Protein AF-A0A374VF10-F1 (afdb_monomer_lite)

Foldseek 3Di:
DKDALVVLCLLLQHDSVVSVVCCVVVLFDWDQDPPPVDRTIIGDPVSSVVSCVVVVHDPNDPDPPRDNPPDPDPDD

Structure (mmCIF, N/CA/C/O backbone):
data_AF-A0A374VF10-F1
#
_entry.id   AF-A0A374VF10-F1
#
loop_
_atom_site.group_PDB
_atom_site.id
_atom_site.type_symbol
_atom_site.label_atom_id
_atom_site.label_alt_id
_atom_site.label_comp_id
_atom_site.label_asym_id
_atom_site.label_entity_id
_atom_site.label_seq_id
_atom_site.pdbx_PDB_ins_code
_atom_site.Cartn_x
_atom_site.Cartn_y
_atom_site.Cartn_z
_atom_site.occupancy
_atom_site.B_iso_or_equiv
_atom_site.auth_seq_id
_atom_site.auth_comp_id
_atom_site.auth_asym_id
_atom_site.auth_atom_id
_atom_site.pdbx_PDB_model_num
ATOM 1 N N . MET A 1 1 ? 0.257 9.888 1.105 1.00 85.31 1 MET A N 1
ATOM 2 C CA . MET A 1 1 ? -1.199 10.162 0.963 1.00 85.31 1 MET A CA 1
ATOM 3 C C . MET A 1 1 ? -1.974 8.895 1.284 1.00 85.31 1 MET A C 1
ATOM 5 O O . MET A 1 1 ? -1.662 7.856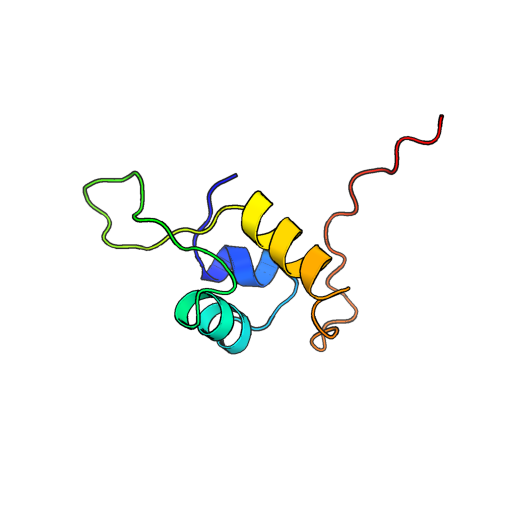 0.719 1.00 85.31 1 MET A O 1
ATOM 9 N N . TRP A 1 2 ? -2.971 8.977 2.166 1.00 88.50 2 TRP A N 1
ATOM 10 C CA . TRP A 1 2 ? -3.784 7.830 2.588 1.00 88.50 2 TRP A CA 1
ATOM 11 C C . TRP A 1 2 ? -4.914 7.534 1.599 1.00 88.50 2 TRP A C 1
ATOM 13 O O . TRP A 1 2 ? -5.566 8.457 1.103 1.00 88.50 2 TRP A O 1
ATOM 23 N N . MET A 1 3 ? -5.171 6.257 1.316 1.00 90.12 3 MET A N 1
ATOM 24 C CA . MET A 1 3 ? -6.256 5.849 0.423 1.00 90.12 3 MET A CA 1
ATOM 25 C C . MET A 1 3 ? -6.826 4.473 0.768 1.00 90.12 3 MET A C 1
ATOM 27 O O . MET A 1 3 ? -6.178 3.658 1.411 1.00 90.12 3 MET A O 1
ATOM 31 N N . SER A 1 4 ? -8.055 4.190 0.334 1.00 89.50 4 SER A N 1
ATOM 32 C CA . SER A 1 4 ? -8.643 2.853 0.477 1.00 89.50 4 SER A CA 1
ATOM 33 C C . SER A 1 4 ? -7.879 1.822 -0.353 1.00 89.50 4 SER A C 1
ATOM 35 O O . SER A 1 4 ? -7.379 2.155 -1.426 1.00 89.50 4 SER A O 1
ATOM 37 N N . ILE A 1 5 ? -7.892 0.557 0.073 1.00 88.19 5 ILE A N 1
ATOM 38 C CA . ILE A 1 5 ? -7.236 -0.560 -0.637 1.00 88.19 5 ILE A CA 1
ATOM 39 C C . ILE A 1 5 ? -7.625 -0.602 -2.126 1.00 88.19 5 ILE A C 1
ATOM 41 O O . ILE A 1 5 ? -6.758 -0.679 -2.988 1.00 88.19 5 ILE A O 1
ATOM 45 N N . ALA A 1 6 ? -8.912 -0.439 -2.451 1.00 86.69 6 ALA A N 1
ATOM 46 C CA . ALA A 1 6 ? -9.386 -0.429 -3.840 1.00 86.69 6 ALA A CA 1
ATOM 47 C C . ALA A 1 6 ? -8.814 0.733 -4.679 1.00 86.69 6 ALA A C 1
ATOM 49 O O . ALA A 1 6 ? -8.587 0.587 -5.879 1.00 86.69 6 ALA A O 1
ATOM 50 N N . LYS A 1 7 ? -8.573 1.895 -4.057 1.00 88.38 7 LYS A N 1
ATOM 51 C CA . LYS A 1 7 ? -7.924 3.038 -4.713 1.00 88.38 7 LYS A CA 1
ATOM 52 C C . LYS A 1 7 ? -6.411 2.817 -4.822 1.00 88.38 7 LYS A C 1
ATOM 54 O O . LYS A 1 7 ? -5.838 3.170 -5.846 1.00 88.38 7 LYS A O 1
ATOM 59 N N . GLY A 1 8 ? -5.806 2.170 -3.823 1.00 87.75 8 GLY A N 1
ATOM 60 C CA . GLY A 1 8 ? -4.409 1.732 -3.836 1.00 87.75 8 GLY A CA 1
ATOM 61 C C . GLY A 1 8 ? -4.101 0.763 -4.976 1.00 87.75 8 GLY A C 1
ATOM 62 O O . GLY A 1 8 ? -3.103 0.944 -5.661 1.00 87.75 8 GLY A O 1
ATOM 63 N N . ALA A 1 9 ? -5.003 -0.180 -5.259 1.00 86.56 9 ALA A N 1
ATOM 64 C CA . ALA A 1 9 ? -4.882 -1.096 -6.394 1.00 86.56 9 ALA A CA 1
ATOM 65 C C . ALA A 1 9 ? -4.800 -0.346 -7.736 1.00 86.56 9 ALA A C 1
ATOM 67 O O . ALA A 1 9 ? -3.891 -0.580 -8.529 1.00 86.56 9 ALA A O 1
ATOM 68 N N . ARG A 1 10 ? -5.685 0.639 -7.946 1.00 85.25 10 ARG A N 1
ATOM 69 C CA . ARG A 1 10 ? -5.653 1.504 -9.140 1.00 85.25 10 ARG A CA 1
ATOM 70 C C . ARG A 1 10 ? -4.384 2.351 -9.207 1.00 85.25 10 ARG A C 1
ATOM 72 O O . ARG A 1 10 ? -3.820 2.506 -10.279 1.00 85.25 10 ARG A O 1
ATOM 79 N N . TYR A 1 11 ? -3.934 2.881 -8.070 1.00 85.38 11 TYR A N 1
ATOM 80 C CA . TYR A 1 11 ? -2.699 3.663 -7.984 1.00 85.38 11 TYR A CA 1
ATOM 81 C C . TYR A 1 11 ? -1.460 2.828 -8.336 1.00 85.38 11 TYR A C 1
ATOM 83 O O . TYR A 1 11 ? -0.578 3.301 -9.045 1.00 85.38 11 TYR A O 1
ATOM 91 N N . ALA A 1 12 ? -1.425 1.574 -7.884 1.00 81.31 12 ALA A N 1
ATOM 92 C CA . ALA A 1 12 ? -0.359 0.620 -8.170 1.00 81.31 12 ALA A CA 1
ATOM 93 C C . ALA A 1 12 ? -0.472 -0.043 -9.553 1.00 81.31 12 ALA A C 1
ATOM 95 O O . ALA A 1 12 ? 0.335 -0.921 -9.850 1.00 81.31 12 ALA A O 1
ATOM 96 N N . CYS A 1 13 ? -1.478 0.316 -10.364 1.00 80.62 13 CYS A N 1
ATOM 97 C CA . CYS A 1 13 ? -1.791 -0.354 -11.629 1.00 80.62 13 CYS A CA 1
ATOM 98 C C . CYS A 1 13 ? -1.883 -1.883 -11.479 1.00 80.62 13 CYS A C 1
ATOM 100 O O . CYS A 1 13 ? -1.315 -2.649 -12.252 1.00 80.62 13 CYS A O 1
ATOM 102 N N . CYS A 1 14 ? -2.572 -2.319 -10.425 1.00 76.75 14 CYS A N 1
ATOM 103 C CA . CYS A 1 14 ? -2.643 -3.702 -9.985 1.00 76.75 14 CYS A CA 1
ATOM 104 C C . CYS A 1 14 ? -4.107 -4.132 -9.835 1.00 76.75 14 CYS A C 1
ATOM 106 O O . CYS A 1 14 ? -4.942 -3.367 -9.343 1.00 76.75 14 CYS A O 1
ATOM 108 N N . ASP A 1 15 ? -4.426 -5.367 -10.222 1.00 82.81 15 ASP A N 1
ATOM 109 C CA . ASP A 1 15 ? -5.737 -5.959 -9.972 1.00 82.81 15 ASP A CA 1
ATOM 110 C C . ASP A 1 15 ? -6.083 -5.928 -8.483 1.00 82.81 15 ASP A C 1
ATOM 112 O O . ASP A 1 15 ? -5.260 -6.234 -7.619 1.00 82.81 15 ASP A O 1
ATOM 116 N N . ASN A 1 16 ? -7.340 -5.612 -8.169 1.00 84.06 16 ASN A N 1
ATOM 117 C CA . ASN A 1 16 ? -7.790 -5.465 -6.783 1.00 84.06 16 ASN A CA 1
ATOM 118 C C . ASN A 1 16 ? -7.604 -6.762 -5.972 1.00 84.06 16 ASN A C 1
ATOM 120 O O . ASN A 1 16 ? -7.292 -6.709 -4.786 1.00 84.06 16 ASN A O 1
ATOM 124 N N . VAL A 1 17 ? -7.741 -7.929 -6.612 1.00 85.69 17 VAL A N 1
ATOM 125 C CA . VAL A 1 17 ? -7.509 -9.235 -5.974 1.00 85.69 17 VAL A CA 1
ATOM 126 C C . VAL A 1 17 ? -6.038 -9.392 -5.585 1.00 85.69 17 VAL A C 1
ATOM 128 O O . VAL A 1 17 ? -5.735 -9.659 -4.422 1.00 85.69 17 VAL A O 1
ATOM 131 N N . THR A 1 18 ? -5.125 -9.160 -6.529 1.00 83.81 18 THR A N 1
ATOM 132 C CA . THR A 1 18 ? -3.679 -9.287 -6.316 1.00 83.81 18 THR A CA 1
ATOM 133 C C . THR A 1 18 ? -3.172 -8.251 -5.315 1.00 83.81 18 THR A C 1
ATOM 135 O O . THR A 1 18 ? -2.444 -8.594 -4.385 1.00 83.81 18 THR A O 1
ATOM 138 N N . PHE A 1 19 ? -3.606 -6.996 -5.440 1.00 87.00 19 PHE A N 1
ATOM 139 C CA . PHE A 1 19 ? -3.251 -5.926 -4.509 1.00 87.00 19 PHE A CA 1
ATOM 140 C C . PHE A 1 19 ? -3.739 -6.233 -3.089 1.00 87.00 19 PHE A C 1
ATOM 142 O O . PHE A 1 19 ? -2.991 -6.102 -2.120 1.00 87.00 19 PHE A O 1
ATOM 149 N N . ARG A 1 20 ? -4.979 -6.714 -2.950 1.00 87.38 20 ARG A N 1
ATOM 150 C CA . ARG A 1 20 ? -5.523 -7.117 -1.650 1.00 87.38 20 ARG A CA 1
ATOM 151 C C . ARG A 1 20 ? -4.768 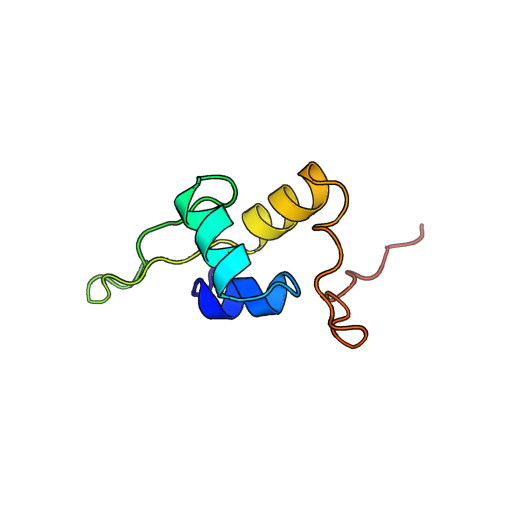-8.308 -1.062 1.00 87.38 20 ARG A C 1
ATOM 153 O O . ARG A 1 20 ? -4.551 -8.322 0.145 1.00 87.38 20 ARG A O 1
ATOM 160 N N . ALA A 1 21 ? -4.325 -9.264 -1.878 1.00 88.06 21 ALA A N 1
ATOM 161 C CA . ALA A 1 21 ? -3.468 -10.353 -1.413 1.00 88.06 21 ALA A CA 1
ATOM 162 C C . ALA A 1 21 ? -2.127 -9.829 -0.871 1.00 88.06 21 ALA A C 1
ATOM 164 O O . ALA A 1 21 ? -1.719 -10.250 0.205 1.00 88.06 21 ALA A O 1
ATOM 165 N N . MET A 1 22 ? -1.488 -8.859 -1.538 1.00 87.25 22 MET A N 1
ATOM 166 C CA . MET A 1 22 ? -0.256 -8.225 -1.034 1.00 87.25 22 MET A CA 1
ATOM 167 C C . MET A 1 22 ? -0.469 -7.538 0.315 1.00 87.25 22 MET A C 1
ATOM 169 O O . MET A 1 22 ? 0.362 -7.658 1.213 1.00 87.25 22 MET A O 1
ATOM 173 N N . VAL A 1 23 ? -1.595 -6.843 0.463 1.00 88.31 23 VAL A N 1
ATOM 174 C CA . VAL A 1 23 ? -1.975 -6.191 1.718 1.00 88.31 23 VAL A CA 1
ATOM 175 C C . VAL A 1 23 ? -2.209 -7.222 2.830 1.00 88.31 23 VAL A C 1
ATOM 177 O O . VAL A 1 23 ? -1.689 -7.077 3.933 1.00 88.31 23 VAL A O 1
ATOM 180 N N . MET A 1 24 ? -2.940 -8.301 2.540 1.00 87.88 24 MET A N 1
ATOM 181 C CA . MET A 1 24 ? -3.208 -9.379 3.504 1.00 87.88 24 MET A CA 1
ATOM 182 C C . MET A 1 24 ? -1.947 -10.170 3.878 1.00 87.88 24 MET A C 1
ATOM 184 O O . MET A 1 24 ? -1.835 -10.627 5.010 1.00 87.88 24 MET A O 1
ATOM 188 N N . GLN A 1 25 ? -0.999 -10.316 2.950 1.00 85.88 25 GLN A N 1
ATOM 189 C CA . GLN A 1 25 ? 0.305 -10.950 3.178 1.00 85.88 25 GLN A CA 1
ATOM 190 C C . GLN A 1 25 ? 1.301 -10.033 3.909 1.00 85.88 25 GLN A C 1
ATOM 192 O O . GLN A 1 25 ? 2.408 -10.468 4.212 1.00 85.88 25 GLN A O 1
ATOM 197 N N . GLY A 1 26 ? 0.941 -8.772 4.176 1.00 87.31 26 GLY A N 1
ATOM 198 C CA . GLY A 1 26 ? 1.810 -7.807 4.855 1.00 87.31 26 GLY A CA 1
ATOM 199 C C . GLY A 1 26 ? 2.908 -7.206 3.973 1.00 87.31 26 GLY A C 1
ATOM 200 O O . GLY A 1 26 ? 3.778 -6.511 4.484 1.00 87.31 26 GLY A O 1
ATOM 201 N N . VAL A 1 27 ? 2.868 -7.433 2.656 1.00 87.19 27 VAL A N 1
ATOM 202 C CA . VAL A 1 27 ? 3.798 -6.809 1.697 1.00 87.19 27 VAL A CA 1
ATOM 203 C C . VAL A 1 27 ? 3.540 -5.306 1.598 1.00 87.19 27 VAL A C 1
ATOM 205 O O . VAL A 1 27 ? 4.479 -4.524 1.486 1.00 87.19 27 VAL A O 1
ATOM 208 N N . ILE A 1 28 ? 2.266 -4.905 1.632 1.00 89.31 28 ILE A N 1
ATOM 209 C CA . ILE A 1 28 ? 1.854 -3.502 1.726 1.00 89.31 28 ILE A CA 1
ATOM 210 C C . ILE A 1 28 ? 1.170 -3.326 3.084 1.00 89.31 28 ILE A C 1
ATOM 212 O O . ILE A 1 28 ? 0.104 -3.914 3.290 1.00 89.31 28 ILE A O 1
ATOM 216 N N . PRO A 1 29 ? 1.743 -2.549 4.017 1.00 89.88 29 PRO A N 1
ATOM 217 C CA . PRO A 1 29 ? 1.118 -2.305 5.306 1.00 89.88 29 PRO A CA 1
ATOM 218 C C . PRO A 1 29 ? -0.236 -1.602 5.147 1.00 89.88 29 PRO A C 1
ATOM 220 O O . PRO A 1 29 ? -0.428 -0.707 4.316 1.00 89.88 29 PRO A O 1
ATOM 223 N N . ARG A 1 30 ? -1.193 -2.041 5.967 1.00 90.69 30 ARG A N 1
ATOM 224 C CA . ARG A 1 30 ? -2.537 -1.471 6.083 1.00 90.69 30 ARG A CA 1
ATOM 225 C C . ARG A 1 30 ? -2.732 -0.883 7.464 1.00 90.69 30 ARG A C 1
ATOM 227 O O . ARG A 1 30 ? -2.220 -1.405 8.451 1.00 90.69 30 ARG A O 1
ATOM 234 N N . TYR A 1 31 ? -3.520 0.173 7.512 1.00 91.38 31 TYR A N 1
ATOM 235 C CA . TYR A 1 31 ? -3.753 0.960 8.706 1.00 91.38 31 TYR A CA 1
ATOM 236 C C . TYR A 1 31 ? -5.254 1.129 8.919 1.00 91.38 31 TYR A C 1
ATOM 238 O O . TYR A 1 31 ? -6.009 1.192 7.941 1.00 91.38 31 TYR A O 1
ATOM 246 N N . PRO A 1 32 ? -5.717 1.213 10.174 1.00 88.75 32 PRO A N 1
ATOM 247 C CA . PRO A 1 32 ? -7.092 1.600 10.443 1.00 88.75 32 PRO A CA 1
ATOM 248 C C . PRO A 1 32 ? -7.352 3.001 9.876 1.00 88.75 32 PRO A C 1
ATOM 250 O O . PRO A 1 32 ? -6.472 3.865 9.873 1.00 88.75 32 PRO A O 1
ATOM 253 N N . SER A 1 33 ? -8.562 3.233 9.367 1.00 85.81 33 SER A N 1
ATOM 254 C CA . SER A 1 33 ? -8.957 4.574 8.946 1.00 85.81 33 SER A CA 1
ATOM 255 C C . SER A 1 33 ? -8.869 5.547 10.122 1.00 85.81 33 SER A C 1
ATOM 257 O O . SER A 1 33 ? -9.286 5.234 11.232 1.00 85.81 33 SER A O 1
ATOM 259 N N . LEU A 1 34 ? -8.402 6.768 9.852 1.00 82.88 34 LEU A N 1
ATOM 260 C CA . LEU A 1 34 ? -8.451 7.874 10.814 1.00 82.88 34 LEU A CA 1
ATOM 261 C C . LEU A 1 34 ? -9.886 8.321 11.129 1.00 82.88 34 LEU A C 1
ATOM 263 O O . LEU A 1 34 ? -10.094 9.111 12.043 1.00 82.88 34 LEU A O 1
ATOM 267 N N . ASN A 1 35 ? -10.876 7.847 10.366 1.00 83.62 35 ASN A N 1
ATOM 268 C CA . ASN A 1 35 ? -12.274 8.083 10.671 1.00 83.62 35 ASN A CA 1
ATOM 269 C C . ASN A 1 35 ? -12.752 7.052 11.715 1.00 83.62 35 ASN A C 1
ATOM 271 O O . ASN A 1 35 ? -12.887 5.877 11.363 1.00 83.62 35 ASN A O 1
ATOM 275 N N . PRO A 1 36 ? -13.062 7.467 12.959 1.00 74.88 36 PRO A N 1
ATOM 276 C CA . PRO A 1 36 ? -13.438 6.554 14.043 1.00 74.88 36 PRO A CA 1
ATOM 277 C C . PRO A 1 36 ? -14.735 5.779 13.766 1.00 74.88 36 PRO A C 1
ATOM 279 O O . PRO A 1 36 ? -14.948 4.714 14.335 1.00 74.88 36 PRO A O 1
ATOM 282 N N . ASN A 1 37 ? -15.569 6.263 12.841 1.00 84.25 37 ASN A N 1
ATOM 283 C CA . ASN A 1 37 ? -16.817 5.604 12.445 1.00 84.25 37 ASN A CA 1
ATOM 284 C C . ASN A 1 37 ? -16.635 4.617 11.278 1.00 84.25 37 ASN A C 1
ATOM 286 O O . ASN A 1 37 ? -17.615 4.133 10.714 1.00 84.25 37 ASN A O 1
ATOM 290 N N . SER A 1 38 ? -15.398 4.352 10.854 1.00 77.62 38 SER A N 1
ATOM 291 C CA . SER A 1 38 ? -15.108 3.538 9.679 1.00 77.62 38 SER A CA 1
ATOM 292 C C . SER A 1 38 ? -14.089 2.456 10.003 1.00 77.62 38 SER A C 1
ATOM 294 O O . SER A 1 38 ? -12.889 2.705 10.030 1.00 77.62 38 SER A O 1
ATOM 296 N N . SER A 1 39 ? -14.551 1.210 10.079 1.00 79.75 39 SER A N 1
ATOM 297 C CA . SER A 1 39 ? -13.689 0.021 10.179 1.00 79.75 39 SER A CA 1
ATOM 298 C C . SER A 1 39 ? -12.928 -0.299 8.883 1.00 79.75 39 SER A C 1
ATOM 300 O O . SER A 1 39 ? -12.366 -1.382 8.743 1.00 79.75 39 SER A O 1
ATOM 302 N N . ARG A 1 40 ? -12.939 0.601 7.890 1.00 83.56 40 ARG A N 1
ATOM 303 C CA . ARG A 1 40 ? -12.176 0.411 6.654 1.00 83.56 40 ARG A CA 1
ATOM 304 C C . ARG A 1 40 ? -10.687 0.540 6.917 1.00 83.56 40 ARG A C 1
ATOM 306 O O . ARG A 1 40 ? -10.230 1.468 7.575 1.00 83.56 40 ARG A O 1
ATOM 313 N N . GLU A 1 41 ? -9.943 -0.342 6.278 1.00 89.06 41 GLU A N 1
ATOM 314 C CA . GLU A 1 41 ? -8.495 -0.274 6.232 1.00 89.06 41 GLU A CA 1
ATOM 315 C C . GLU A 1 41 ? -8.043 0.604 5.061 1.00 89.06 41 GLU A C 1
ATOM 317 O O . GLU A 1 41 ? -8.634 0.612 3.969 1.00 89.06 41 GLU A O 1
ATOM 322 N N . VAL A 1 42 ? -6.987 1.368 5.305 1.00 91.25 42 VAL A N 1
ATOM 323 C CA . VAL A 1 42 ? -6.357 2.274 4.349 1.00 91.25 42 VAL A CA 1
ATOM 324 C C . VAL A 1 42 ? -4.886 1.917 4.180 1.00 91.25 42 VAL A C 1
ATOM 326 O O . VAL A 1 42 ? -4.273 1.287 5.034 1.00 91.25 42 VAL A O 1
ATOM 329 N N . VAL A 1 43 ? -4.324 2.323 3.053 1.00 90.75 43 VAL A N 1
ATOM 330 C CA . VAL A 1 43 ? -2.923 2.127 2.677 1.00 90.75 43 VAL A CA 1
ATOM 331 C C . VAL A 1 43 ? -2.299 3.486 2.369 1.00 90.75 43 VAL A C 1
ATOM 333 O O . VAL A 1 43 ? -2.998 4.402 1.910 1.00 90.75 43 VAL A O 1
ATOM 336 N N . SER A 1 44 ? -1.000 3.639 2.626 1.00 91.19 44 SER A N 1
ATOM 337 C CA . SER A 1 44 ? -0.265 4.846 2.243 1.00 91.19 44 SER A CA 1
ATOM 338 C C . SER A 1 44 ? 0.302 4.706 0.835 1.00 91.19 44 SER A C 1
ATOM 340 O O . SER A 1 44 ? 0.824 3.660 0.457 1.00 91.19 44 SER A O 1
ATOM 342 N N . SER A 1 45 ? 0.258 5.789 0.060 1.00 88.00 45 SER A N 1
ATOM 343 C CA . SER A 1 45 ? 0.948 5.871 -1.231 1.00 88.00 45 SER A CA 1
ATOM 344 C C . SER A 1 45 ? 2.443 5.562 -1.122 1.00 88.00 45 SER A C 1
ATOM 346 O O . SER A 1 45 ? 2.995 4.963 -2.031 1.00 88.00 45 SER A O 1
ATOM 348 N N . GLU A 1 46 ? 3.092 5.954 -0.021 1.00 90.12 46 GLU A N 1
ATOM 349 C CA . GLU A 1 46 ? 4.535 5.757 0.179 1.00 90.12 46 GLU A CA 1
ATOM 350 C C . GL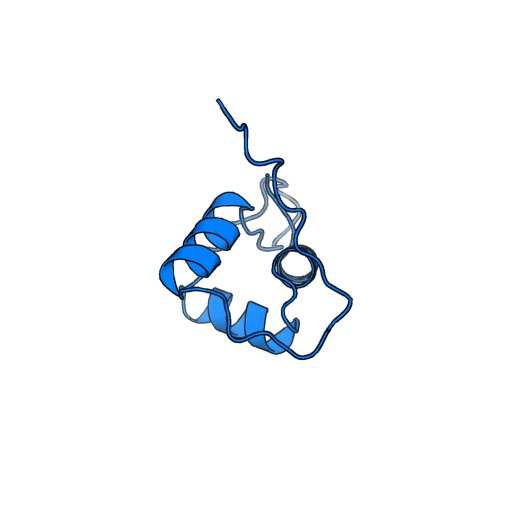U A 1 46 ? 4.897 4.283 0.342 1.00 90.12 46 GLU A C 1
ATOM 352 O O . GLU A 1 46 ? 5.868 3.828 -0.255 1.00 90.12 46 GLU A O 1
ATOM 357 N N . ASP A 1 47 ? 4.072 3.533 1.072 1.00 89.00 47 ASP A N 1
ATOM 358 C CA . ASP A 1 47 ? 4.220 2.088 1.239 1.00 89.00 47 ASP A CA 1
ATOM 359 C C . ASP A 1 47 ? 3.971 1.339 -0.069 1.00 89.00 47 ASP A C 1
ATOM 361 O O . ASP A 1 47 ? 4.668 0.378 -0.386 1.00 89.00 47 ASP A O 1
ATOM 365 N N . ILE A 1 48 ? 3.011 1.809 -0.871 1.00 87.88 48 ILE A N 1
ATOM 366 C CA . ILE A 1 48 ? 2.775 1.270 -2.212 1.00 87.88 48 ILE A CA 1
ATOM 367 C C . ILE A 1 48 ? 3.999 1.525 -3.103 1.00 87.88 48 ILE A C 1
ATOM 369 O O . ILE A 1 48 ? 4.498 0.597 -3.735 1.00 87.88 48 ILE A O 1
ATOM 373 N N . ASP A 1 49 ? 4.526 2.751 -3.123 1.00 85.44 49 ASP A N 1
ATOM 374 C CA . ASP A 1 49 ? 5.741 3.113 -3.866 1.00 85.44 49 ASP A CA 1
ATOM 375 C C . ASP A 1 49 ? 6.970 2.319 -3.396 1.00 85.44 49 ASP A C 1
ATOM 377 O O . ASP A 1 49 ? 7.823 1.937 -4.202 1.00 85.44 49 ASP A O 1
ATOM 381 N N . ALA A 1 50 ? 7.092 2.080 -2.089 1.00 84.38 50 ALA A N 1
ATOM 382 C CA . ALA A 1 50 ? 8.153 1.266 -1.509 1.00 84.38 50 ALA A CA 1
ATOM 383 C C . ALA A 1 50 ? 8.015 -0.201 -1.934 1.00 84.38 50 ALA A C 1
ATOM 385 O O . ALA A 1 50 ? 8.996 -0.790 -2.381 1.00 84.38 50 ALA A O 1
ATOM 386 N N . ALA A 1 51 ? 6.806 -0.765 -1.893 1.00 81.94 51 ALA A N 1
ATOM 387 C CA . ALA A 1 51 ? 6.536 -2.127 -2.345 1.00 81.94 51 ALA A CA 1
ATOM 388 C C . ALA A 1 51 ? 6.784 -2.301 -3.855 1.00 81.94 51 ALA A C 1
ATOM 390 O O . ALA A 1 51 ? 7.359 -3.310 -4.267 1.00 81.94 51 ALA A O 1
ATOM 391 N N . ILE A 1 52 ? 6.419 -1.310 -4.679 1.00 78.69 52 ILE A N 1
ATOM 392 C CA . ILE A 1 52 ? 6.696 -1.300 -6.126 1.00 78.69 52 ILE A CA 1
ATOM 393 C C . ILE A 1 52 ? 8.206 -1.268 -6.390 1.00 78.69 52 ILE A C 1
ATOM 395 O O . ILE A 1 52 ? 8.699 -2.025 -7.231 1.00 78.69 52 ILE A O 1
ATOM 399 N N . ARG A 1 53 ? 8.948 -0.420 -5.665 1.00 78.25 53 ARG A N 1
ATOM 400 C CA . ARG A 1 53 ? 10.410 -0.310 -5.789 1.00 78.25 53 ARG A CA 1
ATOM 401 C C . ARG A 1 53 ? 11.131 -1.563 -5.297 1.00 78.25 53 ARG A C 1
ATOM 403 O O . ARG A 1 53 ? 12.011 -2.053 -5.995 1.00 78.25 53 ARG A O 1
ATOM 410 N N . ALA A 1 54 ? 10.735 -2.104 -4.147 1.00 75.00 54 ALA A N 1
ATOM 411 C CA . ALA A 1 54 ? 11.337 -3.297 -3.552 1.00 75.00 54 ALA A CA 1
ATOM 412 C C . ALA A 1 54 ? 11.125 -4.554 -4.408 1.00 75.00 54 ALA A C 1
ATOM 414 O O . ALA A 1 54 ? 11.995 -5.417 -4.459 1.00 75.00 54 ALA A O 1
ATOM 415 N N . ARG A 1 55 ? 9.991 -4.646 -5.115 1.00 63.72 55 ARG A N 1
ATOM 416 C CA . ARG A 1 55 ? 9.713 -5.739 -6.059 1.00 63.72 55 ARG A CA 1
ATOM 417 C C . ARG A 1 55 ? 10.260 -5.513 -7.471 1.00 63.72 55 ARG A C 1
ATOM 419 O O . ARG A 1 55 ? 10.097 -6.394 -8.304 1.00 63.72 55 ARG A O 1
ATOM 426 N N . GLY A 1 56 ? 10.927 -4.386 -7.740 1.00 52.75 56 GLY A N 1
ATOM 427 C CA . GLY A 1 56 ? 11.584 -4.139 -9.027 1.00 52.75 56 GLY A CA 1
ATOM 428 C C . GLY A 1 56 ? 10.634 -3.825 -10.187 1.00 52.75 56 GLY A C 1
ATOM 429 O O . GLY A 1 56 ? 10.981 -4.107 -11.326 1.00 52.75 56 GLY A O 1
ATOM 430 N N . ALA A 1 57 ? 9.490 -3.187 -9.908 1.00 49.53 57 ALA A N 1
ATOM 431 C CA . ALA A 1 57 ? 8.259 -3.207 -10.706 1.00 49.53 57 ALA A CA 1
ATOM 432 C C . ALA A 1 57 ? 7.435 -4.458 -10.388 1.00 49.53 57 ALA A C 1
ATOM 434 O O . ALA A 1 57 ? 7.807 -5.580 -10.718 1.00 49.53 57 ALA A O 1
ATOM 435 N N . VAL A 1 58 ? 6.285 -4.243 -9.733 1.00 47.28 58 VAL A N 1
ATOM 436 C CA . VAL A 1 58 ? 5.177 -5.209 -9.700 1.00 47.28 58 VAL A CA 1
ATOM 437 C C . VAL A 1 58 ? 5.085 -5.802 -11.105 1.00 47.28 58 VAL A C 1
ATOM 439 O O . VAL A 1 58 ? 5.045 -4.994 -12.038 1.00 47.28 58 VAL A O 1
ATOM 442 N N . PRO A 1 59 ? 5.134 -7.140 -11.286 1.00 44.56 59 PRO A N 1
ATOM 443 C CA . PRO A 1 59 ? 5.060 -7.726 -12.619 1.00 44.56 59 PRO A CA 1
ATOM 444 C C . PRO A 1 59 ? 3.876 -7.064 -13.297 1.00 44.56 59 PRO A C 1
ATOM 446 O O . PRO A 1 59 ? 2.791 -7.084 -12.718 1.00 44.56 59 PRO A O 1
ATOM 449 N N . ALA A 1 60 ? 4.140 -6.356 -14.399 1.00 47.12 60 ALA A N 1
ATOM 450 C CA . ALA A 1 60 ? 3.167 -5.519 -15.073 1.00 47.12 60 ALA A CA 1
ATOM 451 C C . ALA A 1 60 ? 1.872 -6.323 -15.208 1.00 47.12 60 ALA A C 1
ATOM 453 O O . ALA A 1 60 ? 1.801 -7.268 -15.992 1.00 47.12 60 ALA A O 1
ATOM 454 N N . LEU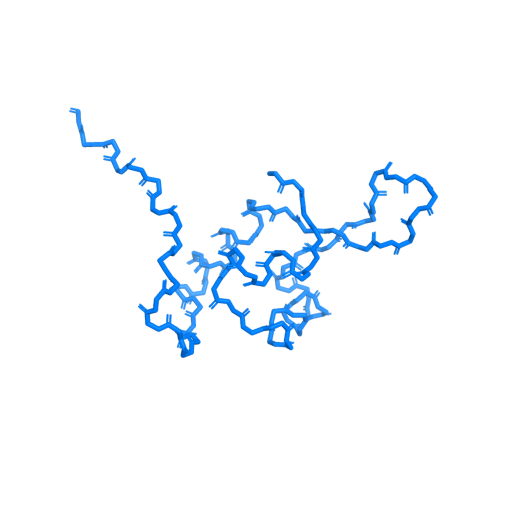 A 1 61 ? 0.885 -6.016 -14.367 1.00 44.22 61 LEU A N 1
ATOM 455 C CA . LEU A 1 61 ? -0.429 -6.610 -14.511 1.00 44.22 61 LEU A CA 1
ATOM 456 C C . LEU A 1 61 ? -1.040 -5.979 -15.766 1.00 44.22 61 LEU A C 1
ATOM 458 O O . LEU A 1 61 ? -0.742 -4.820 -16.072 1.00 44.22 61 LEU A O 1
ATOM 462 N N . PRO A 1 62 ? -1.796 -6.757 -16.551 1.00 42.03 62 PRO A N 1
ATOM 463 C CA . PRO A 1 62 ? -2.087 -6.496 -17.958 1.00 42.03 62 PRO A CA 1
ATOM 464 C C . PRO A 1 62 ? -3.010 -5.285 -18.136 1.00 42.03 62 PRO A C 1
ATOM 466 O O . PRO A 1 62 ? -4.213 -5.400 -18.345 1.00 42.03 62 PRO A O 1
ATOM 469 N N . SER A 1 63 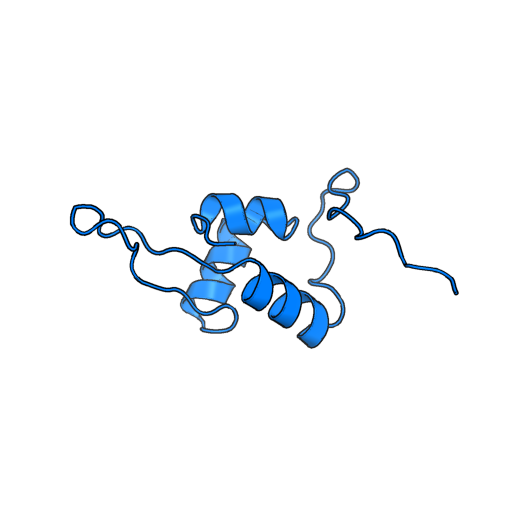? -2.455 -4.087 -18.042 1.00 43.88 63 SER A N 1
ATOM 470 C CA . SER A 1 63 ? -3.129 -2.844 -18.396 1.00 43.88 63 SER A CA 1
ATOM 471 C C . SER A 1 63 ? -2.102 -1.912 -19.031 1.00 43.88 63 SER A C 1
ATOM 473 O O . SER A 1 63 ? -1.484 -1.116 -18.324 1.00 43.88 63 SER A O 1
ATOM 475 N N . PRO A 1 64 ? -1.892 -2.018 -20.358 1.00 50.88 64 PRO A N 1
ATOM 476 C CA . PRO A 1 64 ? -0.942 -1.179 -21.096 1.00 50.88 64 PRO A CA 1
ATOM 477 C C . PRO A 1 64 ? -1.254 0.328 -21.021 1.00 50.88 64 PRO A C 1
ATOM 479 O O . PRO A 1 64 ? -0.390 1.137 -21.341 1.00 50.88 64 PRO A O 1
ATOM 482 N N . ASP A 1 65 ? -2.443 0.706 -20.542 1.00 51.97 65 ASP A N 1
ATOM 483 C CA . ASP A 1 65 ? -2.889 2.094 -20.359 1.00 51.97 65 ASP A CA 1
ATOM 484 C C . ASP A 1 65 ? -2.657 2.667 -18.951 1.00 51.97 65 ASP A C 1
ATOM 486 O O . ASP A 1 65 ? -2.859 3.859 -18.712 1.00 51.97 65 ASP A O 1
ATOM 490 N N . CYS A 1 66 ? -2.237 1.851 -17.980 1.00 51.69 66 CYS A N 1
ATOM 491 C CA . CYS A 1 66 ? -2.037 2.341 -16.623 1.00 51.69 66 CYS A CA 1
ATOM 492 C C . CYS A 1 66 ? -0.609 2.870 -16.477 1.00 51.69 66 CYS A C 1
ATOM 494 O O . CYS A 1 66 ? 0.303 2.175 -16.037 1.00 51.69 66 CYS A O 1
ATOM 496 N N . VAL A 1 67 ? -0.404 4.118 -16.898 1.00 52.31 67 VAL A N 1
ATOM 497 C CA . VAL A 1 67 ? 0.828 4.857 -16.616 1.00 52.31 67 VAL A CA 1
ATOM 498 C C . VAL A 1 67 ? 0.776 5.274 -15.142 1.00 52.31 67 VAL A C 1
ATOM 500 O O . VAL A 1 67 ? 0.004 6.180 -14.811 1.00 52.31 67 VAL A O 1
ATOM 503 N N . PRO A 1 68 ? 1.563 4.668 -14.224 1.00 47.81 68 PRO A 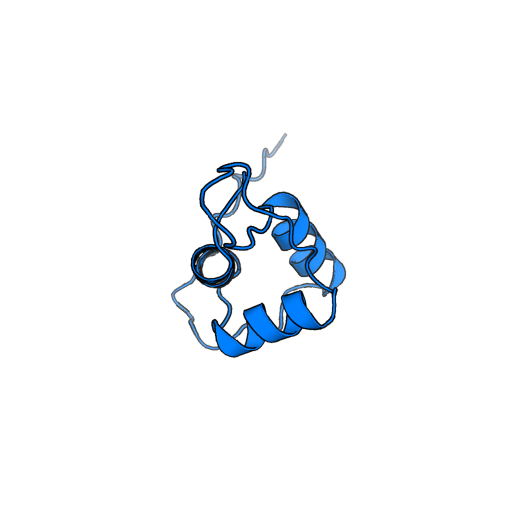N 1
ATOM 504 C CA . PRO A 1 68 ? 1.706 5.240 -12.891 1.00 47.81 68 PRO A CA 1
ATOM 505 C C . PRO A 1 68 ? 2.221 6.662 -13.084 1.00 47.81 68 PRO A C 1
ATOM 507 O O . PRO A 1 68 ? 3.123 6.869 -13.899 1.00 47.81 68 PRO A O 1
ATOM 510 N N . ALA A 1 69 ? 1.626 7.636 -12.390 1.00 45.81 69 ALA A N 1
ATOM 511 C CA . ALA A 1 69 ? 1.995 9.043 -12.491 1.00 45.81 69 ALA A CA 1
ATOM 512 C C . ALA A 1 69 ? 3.497 9.190 -12.214 1.00 45.81 69 ALA A C 1
ATOM 514 O O . ALA A 1 69 ? 3.930 9.302 -11.066 1.00 45.81 69 ALA A O 1
ATOM 515 N N . ARG A 1 70 ? 4.308 9.130 -13.277 1.00 52.22 70 ARG A N 1
ATOM 516 C CA . ARG A 1 70 ? 5.748 9.316 -13.217 1.00 52.22 70 ARG A CA 1
ATOM 517 C C . ARG A 1 70 ? 5.928 10.721 -12.681 1.00 52.22 70 ARG A C 1
ATOM 519 O O . ARG A 1 70 ? 5.684 11.691 -13.395 1.00 52.22 70 ARG A O 1
ATOM 526 N N . ARG A 1 71 ? 6.330 10.830 -11.410 1.00 52.47 71 ARG A N 1
ATOM 527 C CA . ARG A 1 71 ? 6.889 12.071 -10.876 1.00 52.47 71 ARG A CA 1
ATOM 528 C C . ARG A 1 71 ? 7.872 12.593 -11.928 1.00 52.47 71 ARG A C 1
ATOM 530 O O . ARG A 1 71 ? 8.716 11.802 -12.367 1.00 52.47 71 ARG A O 1
ATOM 537 N N . PRO A 1 72 ? 7.771 13.860 -12.364 1.00 42.22 72 PRO A N 1
ATOM 538 C CA . PRO A 1 72 ? 8.738 14.403 -13.297 1.00 42.22 72 PRO A CA 1
ATOM 539 C C . PRO A 1 72 ? 10.118 14.224 -12.672 1.00 42.22 72 PRO A C 1
ATOM 541 O O . PRO A 1 72 ? 10.382 14.671 -11.553 1.00 42.22 72 PRO A O 1
ATOM 544 N N . ARG A 1 73 ? 10.973 13.477 -13.372 1.00 48.59 73 ARG A N 1
ATOM 545 C CA . ARG A 1 73 ? 12.386 13.337 -13.043 1.00 48.59 73 ARG A CA 1
ATOM 546 C C . ARG A 1 73 ? 12.935 14.761 -13.088 1.00 48.59 73 ARG A C 1
ATOM 548 O O . ARG A 1 73 ? 13.013 15.330 -14.171 1.00 48.59 73 ARG A O 1
ATOM 555 N N . ARG A 1 74 ? 13.231 15.366 -11.932 1.00 49.19 74 ARG A N 1
ATOM 556 C CA . ARG A 1 74 ? 14.032 16.595 -11.890 1.00 49.19 74 ARG A CA 1
ATOM 557 C C . ARG A 1 74 ? 15.377 16.224 -12.512 1.00 49.19 74 ARG A C 1
ATOM 559 O O . ARG A 1 74 ? 16.160 15.501 -11.900 1.00 49.19 74 ARG A O 1
ATOM 566 N N . VAL A 1 75 ? 15.558 16.596 -13.772 1.00 41.94 75 VAL A N 1
ATOM 567 C CA . VAL A 1 75 ? 16.857 16.605 -14.437 1.00 41.94 75 VAL A CA 1
ATOM 568 C C . VAL A 1 75 ? 17.506 17.918 -14.011 1.00 41.94 75 VAL A C 1
ATOM 570 O O . VAL A 1 75 ? 16.854 18.947 -14.149 1.00 41.94 75 VAL A O 1
ATOM 573 N N . ALA A 1 76 ? 18.690 17.779 -13.404 1.00 44.94 76 ALA A N 1
ATOM 574 C CA . ALA A 1 76 ? 19.673 18.777 -12.960 1.00 44.94 76 ALA A CA 1
ATOM 575 C C . ALA A 1 76 ? 19.234 20.251 -12.939 1.00 44.94 76 ALA A C 1
ATOM 577 O O . ALA A 1 76 ? 19.044 20.835 -14.026 1.00 44.94 76 ALA A O 1
#

Secondary structure (DSSP, 8-state):
-EEEHHHHHHHTT--HHHHHHHHHTTSS--EE-SSTT---EEEEHHHHHHHHHHTTS----S-TT-----------

Radius of gyration: 13.19 Å; chains: 1; bounding box: 36×30×35 Å

Sequence (76 aa):
MWMSIAKGARYACCDNVTFRAMVMQGVIPRYPSLNPNSSREVVSSEDIDAAIRARGAVPALPSPDCVPARRPRRVA

pLDDT: mean 74.91, std 17.42, range [41.94, 91.38]